Protein AF-A0A1G8GLM1-F1 (afdb_monomer_lite)

Sequence (163 aa):
MITFNSNIKEFLQTIVNKNDDNVIKNKIIDYLLKDNITGWGFYSTLENNGILNIQSLKRVFINLLLEIKNEMINSQLYLTNKHFDDLDILKKIFQINDSELLYYKNDEIKEIINKQMLYCINTKKINQSETTIYLNRLKQVLGLPHTEYFNSISNISLLSTEV

Structure (mmCIF, N/CA/C/O backbone):
data_AF-A0A1G8GLM1-F1
#
_entry.id   AF-A0A1G8GLM1-F1
#
loop_
_atom_site.group_PDB
_atom_site.id
_atom_site.type_symbol
_atom_site.label_atom_id
_atom_site.label_alt_id
_atom_site.label_comp_id
_atom_site.label_asym_id
_atom_site.label_entity_id
_atom_site.label_seq_id
_atom_site.pdbx_PDB_ins_code
_atom_site.Cartn_x
_atom_site.Cartn_y
_atom_site.Cartn_z
_atom_site.occupancy
_atom_site.B_iso_or_equiv
_atom_site.auth_seq_id
_atom_site.auth_comp_id
_atom_site.auth_asym_id
_atom_site.auth_atom_id
_atom_site.pdbx_PDB_model_num
ATOM 1 N N . MET A 1 1 ? 12.455 -14.774 0.739 1.00 82.50 1 MET A N 1
ATOM 2 C CA . MET A 1 1 ? 11.257 -14.702 -0.123 1.00 82.50 1 MET A CA 1
ATOM 3 C C . MET A 1 1 ? 10.265 -13.783 0.560 1.00 82.50 1 MET A C 1
ATOM 5 O O . MET A 1 1 ? 10.229 -13.787 1.785 1.00 82.50 1 MET A O 1
ATOM 9 N N . ILE A 1 2 ? 9.573 -12.937 -0.192 1.00 87.62 2 ILE A N 1
ATOM 10 C CA . ILE A 1 2 ? 8.583 -12.006 0.344 1.00 87.62 2 ILE A CA 1
ATOM 11 C C . ILE A 1 2 ? 7.236 -12.717 0.331 1.00 87.62 2 ILE A C 1
ATOM 13 O O . ILE A 1 2 ? 6.816 -13.206 -0.715 1.00 87.62 2 ILE A O 1
ATOM 17 N N . THR A 1 3 ? 6.579 -12.752 1.485 1.00 86.69 3 THR A N 1
ATOM 18 C CA . THR A 1 3 ? 5.253 -13.344 1.648 1.00 86.69 3 THR A CA 1
ATOM 19 C C . THR A 1 3 ? 4.348 -12.303 2.278 1.00 86.69 3 THR A C 1
ATOM 21 O O . THR A 1 3 ? 4.687 -11.753 3.326 1.00 86.69 3 THR A O 1
ATOM 24 N N . PHE A 1 4 ? 3.216 -12.038 1.631 1.00 90.69 4 PHE A N 1
ATOM 25 C CA . PHE A 1 4 ? 2.155 -11.225 2.208 1.00 90.69 4 PHE A CA 1
ATOM 26 C C . PHE A 1 4 ? 1.300 -12.083 3.138 1.00 90.69 4 PHE A C 1
ATOM 28 O O . PHE A 1 4 ? 0.933 -13.204 2.786 1.00 90.69 4 PHE A O 1
ATOM 35 N N . ASN A 1 5 ? 1.013 -11.570 4.329 1.00 89.75 5 ASN A N 1
ATOM 36 C 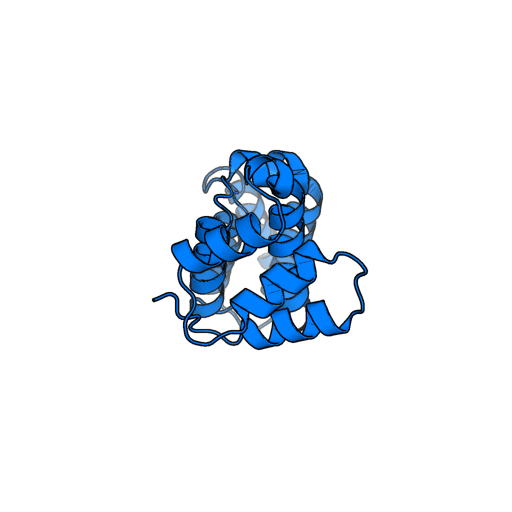CA . ASN A 1 5 ? 0.333 -12.310 5.391 1.00 89.75 5 ASN A CA 1
ATOM 37 C C . ASN A 1 5 ? -1.155 -11.956 5.515 1.00 89.75 5 ASN A C 1
ATOM 39 O O . ASN A 1 5 ? -1.878 -12.589 6.288 1.00 89.75 5 ASN A O 1
ATOM 43 N N . SER A 1 6 ? -1.612 -10.938 4.792 1.00 91.38 6 SER A N 1
ATOM 44 C CA . SER A 1 6 ? -3.008 -10.520 4.699 1.00 91.38 6 SER A CA 1
ATOM 45 C C . SER A 1 6 ? -3.614 -10.861 3.335 1.00 91.38 6 SER A C 1
ATOM 47 O O . SER A 1 6 ? -2.977 -11.496 2.495 1.00 91.38 6 SER A O 1
ATOM 49 N N . ASN A 1 7 ? -4.842 -10.408 3.083 1.00 91.75 7 ASN A N 1
ATOM 50 C CA . ASN A 1 7 ? -5.475 -10.518 1.774 1.00 91.75 7 ASN A CA 1
ATOM 51 C C . ASN A 1 7 ? -5.063 -9.385 0.812 1.00 91.75 7 ASN A C 1
ATOM 53 O O . ASN A 1 7 ? -5.806 -9.044 -0.103 1.00 91.75 7 ASN A O 1
ATOM 57 N N . ILE A 1 8 ? -3.859 -8.812 0.964 1.00 92.38 8 ILE A N 1
ATOM 58 C CA . ILE A 1 8 ? -3.396 -7.695 0.124 1.00 92.38 8 ILE A CA 1
ATOM 59 C C . ILE A 1 8 ? -3.402 -8.008 -1.379 1.00 92.38 8 ILE A C 1
ATOM 61 O O . ILE A 1 8 ? -3.643 -7.121 -2.198 1.00 92.38 8 ILE A O 1
ATOM 65 N N . LYS A 1 9 ? -3.196 -9.283 -1.738 1.00 92.75 9 LYS A N 1
ATOM 66 C CA . LYS A 1 9 ? -3.287 -9.767 -3.120 1.00 92.75 9 LYS A CA 1
ATOM 67 C C . LYS A 1 9 ? -4.686 -9.572 -3.720 1.00 92.75 9 LYS A C 1
ATOM 69 O O . LYS A 1 9 ? -4.786 -9.293 -4.908 1.00 92.75 9 LYS A O 1
ATOM 74 N N . GLU A 1 10 ? -5.751 -9.651 -2.921 1.00 93.75 10 GLU A N 1
ATOM 75 C CA . GLU A 1 10 ? -7.121 -9.406 -3.393 1.00 93.75 10 GLU A CA 1
ATOM 76 C C . GLU A 1 10 ? -7.303 -7.938 -3.802 1.00 93.75 10 GLU A C 1
ATOM 78 O O . GLU A 1 10 ? -7.824 -7.662 -4.879 1.00 93.75 10 GLU A O 1
ATOM 83 N N . PHE A 1 11 ? -6.795 -6.984 -3.013 1.00 92.88 11 PHE A N 1
ATOM 84 C CA . PHE A 1 11 ? -6.883 -5.558 -3.362 1.00 92.88 11 PHE A CA 1
ATOM 85 C C . PHE A 1 11 ? -6.028 -5.206 -4.579 1.00 92.88 11 PHE A C 1
ATOM 87 O O . PHE A 1 11 ? -6.452 -4.425 -5.427 1.00 92.88 11 PHE A O 1
ATOM 94 N N . LEU A 1 12 ? -4.844 -5.813 -4.697 1.00 92.62 12 LEU A N 1
ATOM 95 C CA . LEU A 1 12 ? -4.000 -5.695 -5.886 1.00 92.62 12 LEU A CA 1
ATOM 96 C C . LEU A 1 12 ? -4.736 -6.175 -7.146 1.00 92.62 12 LEU A C 1
ATOM 98 O O . LEU A 1 12 ? -4.719 -5.484 -8.166 1.00 92.62 12 LEU A O 1
ATOM 102 N N . GLN A 1 13 ? -5.436 -7.309 -7.061 1.00 92.19 13 GLN A N 1
ATOM 103 C CA . GLN A 1 13 ? -6.245 -7.825 -8.163 1.00 92.19 13 GLN A CA 1
ATOM 104 C C . GLN A 1 13 ? -7.385 -6.864 -8.525 1.00 92.19 13 GLN A C 1
ATOM 106 O O . GLN A 1 13 ? -7.607 -6.588 -9.704 1.00 92.19 13 GLN A O 1
ATOM 111 N N . THR A 1 14 ? -8.078 -6.308 -7.527 1.00 91.81 14 THR A N 1
ATOM 112 C CA . THR A 1 14 ? -9.132 -5.310 -7.754 1.00 91.81 14 THR A CA 1
ATOM 113 C C . THR A 1 14 ? -8.596 -4.065 -8.458 1.00 91.81 14 THR A C 1
ATOM 115 O O . THR A 1 14 ? -9.253 -3.550 -9.358 1.00 91.81 14 THR A O 1
ATOM 118 N N . ILE A 1 15 ? -7.396 -3.597 -8.101 1.00 90.75 15 ILE A N 1
ATOM 119 C CA . ILE A 1 15 ? -6.765 -2.429 -8.731 1.00 90.75 15 ILE A CA 1
ATOM 120 C C . ILE A 1 15 ? -6.461 -2.676 -10.210 1.00 90.75 15 ILE A C 1
ATOM 122 O O . ILE A 1 15 ? -6.776 -1.824 -11.037 1.00 90.75 15 ILE A O 1
ATOM 126 N N . VAL A 1 16 ? -5.901 -3.836 -10.565 1.00 88.81 16 VAL A N 1
ATOM 127 C CA . VAL A 1 16 ? -5.644 -4.188 -11.976 1.00 88.81 16 VAL A CA 1
ATOM 128 C C . VAL A 1 16 ? -6.949 -4.258 -12.770 1.00 88.81 16 VAL A C 1
ATOM 130 O O . VAL A 1 16 ? -7.031 -3.742 -13.882 1.00 88.81 16 VAL A O 1
ATOM 133 N N . ASN A 1 17 ? -8.001 -4.822 -12.173 1.00 85.75 17 ASN A N 1
ATOM 134 C CA . ASN A 1 17 ? -9.301 -4.989 -12.825 1.00 85.75 17 ASN A CA 1
ATOM 135 C C . ASN A 1 17 ? -10.045 -3.665 -13.084 1.00 85.75 17 ASN A C 1
ATOM 137 O O . ASN A 1 17 ? -11.023 -3.657 -13.830 1.00 85.75 17 ASN A O 1
ATOM 141 N N . LYS A 1 18 ? -9.604 -2.541 -12.502 1.00 86.06 18 LYS A N 1
ATOM 142 C CA . LYS A 1 18 ? -10.175 -1.210 -12.774 1.00 86.06 18 LYS A CA 1
ATOM 143 C C . LYS A 1 18 ? -9.750 -0.616 -14.127 1.00 86.06 18 LYS A C 1
ATOM 145 O O . LYS A 1 18 ? -10.154 0.505 -14.417 1.00 86.06 18 LYS A O 1
ATOM 150 N N . ASN A 1 19 ? -9.008 -1.362 -14.959 1.00 64.25 19 ASN A N 1
ATOM 151 C CA . ASN A 1 19 ? -8.543 -0.962 -16.296 1.00 64.25 19 ASN A CA 1
ATOM 152 C C . ASN A 1 19 ? -7.769 0.369 -16.291 1.00 64.25 19 ASN A C 1
ATOM 154 O O . ASN A 1 19 ? -8.171 1.340 -16.927 1.00 64.25 19 ASN A O 1
ATOM 158 N N . ASP A 1 20 ? -6.644 0.412 -15.573 1.00 72.25 20 ASP A N 1
ATOM 159 C CA . ASP A 1 20 ? -5.677 1.508 -15.711 1.00 72.25 20 ASP A CA 1
ATOM 160 C C . ASP A 1 20 ? -4.742 1.239 -16.905 1.00 72.25 20 ASP A C 1
ATOM 162 O O . ASP A 1 20 ? -4.156 0.156 -17.013 1.00 72.25 20 ASP A O 1
ATOM 166 N N . ASP A 1 21 ? -4.567 2.237 -17.774 1.00 76.31 21 ASP A N 1
ATOM 167 C CA . ASP A 1 21 ? -3.681 2.198 -18.944 1.00 76.31 21 ASP A CA 1
ATOM 168 C C . ASP A 1 21 ? -2.180 2.212 -18.578 1.00 76.31 21 ASP A C 1
ATOM 170 O O . ASP A 1 21 ? -1.306 2.078 -19.443 1.00 76.31 21 ASP A O 1
ATOM 174 N N . ASN A 1 22 ? -1.826 2.366 -17.297 1.00 85.31 22 ASN A N 1
ATOM 175 C CA . ASN A 1 22 ? -0.437 2.388 -16.856 1.00 85.31 22 ASN A CA 1
ATOM 176 C C . ASN A 1 22 ? 0.215 0.993 -16.892 1.00 85.31 22 ASN A C 1
ATOM 178 O O . ASN A 1 22 ? 0.230 0.238 -15.917 1.00 85.31 22 ASN A O 1
ATOM 182 N N . VAL A 1 23 ? 0.857 0.695 -18.023 1.00 84.75 23 VAL A N 1
ATOM 183 C CA . VAL A 1 23 ? 1.577 -0.562 -18.289 1.00 84.75 23 VAL A CA 1
ATOM 184 C C . VAL A 1 23 ? 2.596 -0.913 -17.199 1.00 84.75 23 VAL A C 1
ATOM 186 O O . VAL A 1 23 ? 2.722 -2.079 -16.827 1.00 84.75 23 VAL A O 1
ATOM 189 N N . ILE A 1 24 ? 3.335 0.071 -16.677 1.00 83.88 24 ILE A N 1
ATOM 190 C CA . ILE A 1 24 ? 4.358 -0.172 -15.648 1.00 83.88 24 ILE A CA 1
ATOM 191 C C . ILE A 1 24 ? 3.688 -0.564 -14.331 1.00 83.88 24 ILE A C 1
ATOM 193 O O . ILE A 1 24 ? 4.106 -1.541 -13.708 1.00 83.88 24 ILE A O 1
ATOM 197 N N . LYS A 1 25 ? 2.625 0.153 -13.940 1.00 87.75 25 LYS A N 1
ATOM 198 C CA . LYS A 1 25 ? 1.819 -0.165 -12.754 1.00 87.75 25 LYS A CA 1
ATOM 199 C C . LYS A 1 25 ? 1.299 -1.601 -12.818 1.00 87.75 25 LYS A C 1
ATOM 201 O O . LYS A 1 25 ? 1.512 -2.358 -11.876 1.00 87.75 25 LYS A O 1
ATOM 206 N N . ASN A 1 26 ? 0.703 -1.995 -13.941 1.00 88.06 26 ASN A N 1
ATOM 207 C CA . ASN A 1 26 ? 0.126 -3.331 -14.098 1.00 88.06 26 ASN A CA 1
ATOM 208 C C . ASN A 1 26 ? 1.201 -4.422 -14.023 1.00 88.06 26 ASN A C 1
ATOM 210 O O . ASN A 1 26 ? 1.047 -5.370 -13.264 1.00 88.06 26 ASN A O 1
ATOM 214 N N . LYS A 1 27 ? 2.358 -4.236 -14.675 1.00 87.88 27 LYS A N 1
ATOM 215 C CA . LYS A 1 27 ? 3.482 -5.188 -14.583 1.00 87.88 27 LYS A CA 1
ATOM 216 C C . LYS A 1 27 ? 4.030 -5.343 -13.164 1.00 87.88 27 LYS A C 1
ATOM 218 O O . LYS A 1 27 ? 4.417 -6.443 -12.767 1.00 87.88 27 LYS A O 1
ATOM 223 N N . ILE A 1 28 ? 4.083 -4.250 -12.402 1.00 90.06 28 ILE A N 1
ATOM 224 C CA . ILE A 1 28 ? 4.458 -4.286 -10.985 1.00 90.06 28 ILE A CA 1
ATOM 225 C C . ILE A 1 28 ? 3.446 -5.116 -10.200 1.00 90.06 28 ILE A C 1
ATOM 227 O O . ILE A 1 28 ? 3.850 -5.999 -9.444 1.00 90.06 28 ILE A O 1
ATOM 231 N N . ILE A 1 29 ? 2.151 -4.852 -10.379 1.00 91.69 29 ILE A N 1
ATOM 232 C CA . ILE A 1 29 ? 1.109 -5.578 -9.656 1.00 91.69 29 ILE A CA 1
ATOM 233 C C . ILE A 1 29 ? 1.129 -7.065 -10.030 1.00 91.69 29 ILE A C 1
ATOM 235 O O . ILE A 1 29 ? 1.164 -7.903 -9.133 1.00 91.69 29 ILE A O 1
ATOM 239 N N . ASP A 1 30 ? 1.234 -7.401 -11.316 1.00 90.81 30 ASP A N 1
ATOM 240 C CA . ASP A 1 30 ? 1.343 -8.784 -11.796 1.00 90.81 30 ASP A CA 1
ATOM 241 C C . ASP A 1 30 ? 2.514 -9.527 -11.147 1.00 90.81 30 ASP A C 1
ATOM 243 O O . ASP A 1 30 ? 2.412 -10.709 -10.818 1.00 90.81 30 ASP A O 1
ATOM 247 N N . TYR A 1 31 ? 3.645 -8.847 -10.934 1.00 91.06 31 TYR A N 1
ATOM 248 C CA . TYR A 1 31 ? 4.770 -9.427 -10.209 1.00 91.06 31 TYR A CA 1
ATOM 249 C C . TYR A 1 31 ? 4.457 -9.628 -8.720 1.00 91.06 31 TYR A C 1
ATOM 251 O O . TYR A 1 31 ? 4.764 -10.688 -8.175 1.00 91.06 31 TYR A O 1
ATOM 259 N N . LEU A 1 32 ? 3.824 -8.649 -8.067 1.00 91.94 32 LEU A N 1
ATOM 260 C CA . LEU A 1 32 ? 3.426 -8.724 -6.656 1.00 91.94 32 LEU A CA 1
ATOM 261 C C . LEU A 1 32 ? 2.322 -9.760 -6.380 1.00 91.94 32 LEU A C 1
ATOM 263 O O . LEU A 1 32 ? 2.118 -10.147 -5.231 1.00 91.94 32 LEU A O 1
ATOM 267 N N . LEU A 1 33 ? 1.613 -10.229 -7.406 1.00 91.94 33 LEU A N 1
ATOM 268 C CA . LEU A 1 33 ? 0.614 -11.290 -7.279 1.00 91.94 33 LEU A CA 1
ATOM 269 C C . LEU A 1 33 ? 1.228 -12.700 -7.285 1.00 91.94 33 LEU A C 1
ATOM 271 O O . LEU A 1 33 ? 0.595 -13.639 -6.797 1.00 91.94 33 LEU A O 1
ATOM 275 N N . LYS A 1 34 ? 2.474 -12.861 -7.750 1.00 90.25 34 LYS A N 1
ATOM 276 C CA . LYS A 1 34 ? 3.179 -14.157 -7.786 1.00 90.25 34 LYS A CA 1
ATOM 277 C C . LYS A 1 34 ? 3.454 -14.702 -6.380 1.00 90.25 34 LYS A C 1
ATOM 279 O O . LYS A 1 34 ? 3.424 -13.978 -5.388 1.00 90.25 34 LYS A O 1
ATOM 284 N N . ASP A 1 35 ? 3.738 -15.996 -6.271 1.00 81.31 35 ASP A N 1
ATOM 285 C CA . ASP A 1 35 ? 3.992 -16.649 -4.973 1.00 81.31 35 ASP A CA 1
ATOM 286 C C . ASP A 1 35 ? 5.467 -16.629 -4.547 1.00 81.31 35 ASP A C 1
ATOM 288 O O . ASP A 1 35 ? 5.787 -16.811 -3.376 1.00 81.31 35 ASP A O 1
ATOM 292 N N . ASN A 1 36 ? 6.381 -16.352 -5.476 1.00 82.19 36 ASN A N 1
ATOM 293 C CA . ASN A 1 36 ? 7.830 -16.388 -5.275 1.00 82.19 36 ASN A CA 1
ATOM 294 C C . ASN A 1 36 ? 8.480 -14.998 -5.383 1.00 82.19 36 ASN A C 1
ATOM 296 O O . ASN A 1 36 ? 9.516 -14.814 -6.024 1.00 82.19 36 ASN A O 1
ATOM 300 N N . ILE A 1 37 ? 7.868 -14.003 -4.744 1.00 89.50 37 ILE A N 1
ATOM 301 C CA . ILE A 1 37 ? 8.310 -12.608 -4.814 1.00 89.50 37 ILE A CA 1
ATOM 302 C C . ILE A 1 37 ? 9.653 -12.450 -4.097 1.00 89.50 37 ILE A C 1
ATOM 304 O O . ILE A 1 37 ? 9.867 -12.902 -2.968 1.00 89.50 37 ILE A O 1
ATOM 308 N N . THR A 1 38 ? 10.575 -11.743 -4.736 1.00 89.75 38 THR A N 1
ATOM 309 C CA . THR A 1 38 ? 11.817 -11.264 -4.121 1.00 89.75 38 THR A CA 1
ATOM 310 C C . THR A 1 38 ? 12.067 -9.809 -4.498 1.00 89.75 38 THR A C 1
ATOM 312 O O . THR A 1 38 ? 11.616 -9.359 -5.553 1.00 89.75 38 THR A O 1
ATOM 315 N N . GLY A 1 39 ? 12.808 -9.077 -3.658 1.00 84.88 39 GLY A N 1
ATOM 316 C CA . GLY A 1 39 ? 13.247 -7.718 -3.990 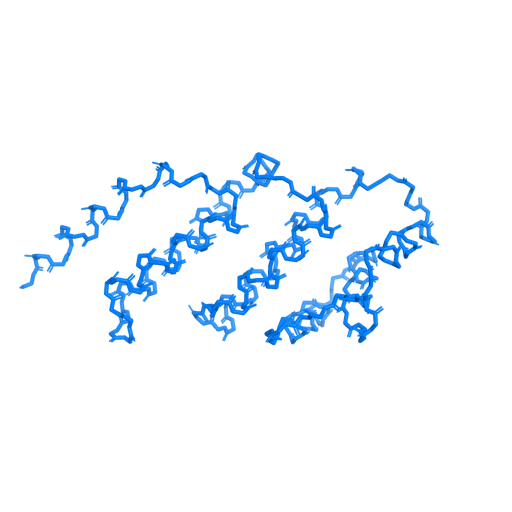1.00 84.88 39 GLY A CA 1
ATOM 317 C C . GLY A 1 39 ? 14.098 -7.699 -5.262 1.00 84.88 39 GLY A C 1
ATOM 318 O O . GLY A 1 39 ? 13.839 -6.908 -6.155 1.00 84.88 39 GLY A O 1
ATOM 319 N N . TRP A 1 40 ? 15.035 -8.642 -5.403 1.00 84.62 40 TRP A N 1
ATOM 320 C CA . TRP A 1 40 ? 15.835 -8.795 -6.625 1.00 84.62 40 TRP A CA 1
ATOM 321 C C . TRP A 1 40 ? 14.974 -9.003 -7.873 1.00 84.62 40 TRP A C 1
ATOM 323 O O . TRP A 1 40 ? 15.099 -8.241 -8.823 1.00 84.62 40 TRP A O 1
ATOM 333 N N . GLY A 1 41 ? 14.042 -9.959 -7.855 1.00 85.38 41 GLY A N 1
ATOM 334 C CA . GLY A 1 41 ? 13.165 -10.191 -9.005 1.00 85.38 41 GLY A CA 1
ATOM 335 C C . GLY A 1 41 ? 12.226 -9.014 -9.308 1.00 85.38 41 GLY A C 1
ATOM 336 O O . GLY A 1 41 ? 11.849 -8.824 -10.463 1.00 85.38 41 GLY A O 1
ATOM 337 N N . PHE A 1 42 ? 11.892 -8.188 -8.307 1.00 88.12 42 PHE A N 1
ATOM 338 C CA . PHE A 1 42 ? 11.148 -6.946 -8.521 1.00 88.12 42 PHE A CA 1
ATOM 339 C C . PHE A 1 42 ? 11.981 -5.967 -9.353 1.00 88.12 42 PHE A C 1
ATOM 341 O O . PHE A 1 42 ? 11.517 -5.504 -10.392 1.00 88.12 42 PHE A O 1
ATOM 348 N N . TYR A 1 43 ? 13.233 -5.716 -8.959 1.00 86.31 43 TYR A N 1
ATOM 349 C CA . TYR A 1 43 ? 14.123 -4.823 -9.706 1.00 86.31 43 TYR A CA 1
ATOM 350 C C . TYR A 1 43 ? 14.463 -5.374 -11.093 1.00 86.31 43 TYR A C 1
ATOM 352 O O . TYR A 1 43 ? 14.373 -4.631 -12.064 1.00 86.31 43 TYR A O 1
ATOM 360 N N . SER A 1 44 ? 14.713 -6.681 -11.229 1.00 85.62 44 SER A N 1
ATOM 361 C CA . SER A 1 44 ? 14.908 -7.306 -12.544 1.00 85.62 44 SER A CA 1
ATOM 362 C C . SER A 1 44 ? 13.675 -7.166 -13.444 1.00 85.62 44 SER A C 1
ATOM 364 O O . SER A 1 44 ? 13.805 -6.995 -14.653 1.00 85.62 44 SER A O 1
ATOM 366 N N . THR A 1 45 ? 12.462 -7.196 -12.876 1.00 86.12 45 THR A N 1
ATOM 367 C CA . THR A 1 45 ? 11.233 -6.926 -13.639 1.00 86.12 45 THR A CA 1
ATOM 368 C C . THR A 1 45 ? 11.228 -5.494 -14.172 1.00 86.12 45 THR A C 1
ATOM 370 O O . THR A 1 45 ? 10.866 -5.288 -15.325 1.00 86.12 45 THR A O 1
ATOM 373 N N . LEU A 1 46 ? 11.659 -4.507 -13.385 1.00 86.50 46 LEU A N 1
ATOM 374 C CA . LEU A 1 46 ? 11.755 -3.115 -13.839 1.00 86.50 46 LEU A CA 1
ATOM 375 C C . LEU A 1 46 ? 12.833 -2.937 -14.921 1.00 86.50 46 LEU A C 1
ATOM 377 O O . LEU A 1 46 ? 12.557 -2.348 -15.967 1.00 86.50 46 LEU A O 1
ATOM 381 N N . GLU A 1 47 ? 14.020 -3.507 -14.715 1.00 85.25 47 GLU A N 1
ATOM 382 C CA . GLU A 1 47 ? 15.143 -3.434 -15.660 1.00 85.25 47 GLU A CA 1
ATOM 383 C C . GLU A 1 47 ? 14.788 -4.042 -17.021 1.00 85.25 47 GLU A C 1
ATOM 385 O O . GLU A 1 47 ? 15.013 -3.414 -18.055 1.00 85.25 47 GLU A O 1
ATOM 390 N N . ASN A 1 48 ? 14.126 -5.204 -17.032 1.00 84.62 48 ASN A N 1
ATOM 391 C CA . ASN A 1 48 ? 13.644 -5.854 -18.257 1.00 84.62 48 ASN A CA 1
ATOM 392 C C . ASN A 1 48 ? 12.611 -5.013 -19.028 1.00 84.62 48 ASN A C 1
ATOM 394 O O . ASN A 1 48 ? 12.324 -5.293 -20.190 1.00 84.62 48 ASN A O 1
ATOM 398 N N . ASN A 1 49 ? 12.044 -3.985 -18.394 1.00 81.12 49 ASN A N 1
ATOM 399 C CA . ASN A 1 49 ? 11.135 -3.024 -19.011 1.00 81.12 49 ASN A CA 1
ATOM 400 C C . ASN A 1 49 ? 11.813 -1.684 -19.342 1.00 81.12 49 ASN A C 1
ATOM 402 O O . ASN A 1 49 ? 11.128 -0.692 -19.581 1.00 81.12 49 ASN A O 1
ATOM 406 N N . GLY A 1 50 ? 13.149 -1.647 -19.367 1.00 81.00 50 GLY A N 1
ATOM 407 C CA . GLY A 1 50 ? 13.935 -0.460 -19.710 1.00 81.00 50 GLY A CA 1
ATOM 408 C C . GLY A 1 50 ? 14.077 0.546 -18.567 1.00 81.00 50 GLY A C 1
ATOM 409 O O . GLY A 1 50 ? 14.524 1.670 -18.790 1.00 81.00 50 GLY A O 1
ATOM 410 N N . ILE A 1 51 ? 13.703 0.170 -17.342 1.00 83.44 51 ILE A N 1
ATOM 411 C CA . ILE A 1 51 ? 13.718 1.063 -16.184 1.00 83.44 51 ILE A CA 1
ATOM 412 C C . ILE A 1 51 ? 14.943 0.739 -15.342 1.00 83.44 51 ILE A C 1
ATOM 414 O O . ILE A 1 51 ? 14.914 -0.115 -14.462 1.00 83.44 51 ILE A O 1
ATOM 418 N N . LEU A 1 52 ? 16.027 1.454 -15.625 1.00 75.69 52 LEU A N 1
ATOM 419 C CA . LEU A 1 52 ? 17.312 1.282 -14.942 1.00 75.69 52 LEU A CA 1
ATOM 420 C C . LEU A 1 52 ? 17.430 2.144 -13.677 1.00 75.69 52 LEU A C 1
ATOM 422 O O . LEU A 1 52 ? 18.336 1.953 -12.871 1.00 75.69 52 LEU A O 1
ATOM 426 N N . ASN A 1 53 ? 16.522 3.111 -13.498 1.00 75.75 53 ASN A N 1
ATOM 427 C CA . ASN A 1 53 ? 16.512 4.007 -12.349 1.00 75.75 53 ASN A CA 1
ATOM 428 C C . ASN A 1 53 ? 15.143 4.013 -11.667 1.00 75.75 53 ASN A C 1
ATOM 430 O O . ASN A 1 53 ? 14.167 4.564 -12.177 1.00 75.75 53 ASN A O 1
ATOM 434 N N . ILE A 1 54 ? 15.095 3.451 -10.461 1.00 75.88 54 ILE A N 1
ATOM 435 C CA . ILE A 1 54 ? 13.881 3.412 -9.649 1.00 75.88 54 ILE A CA 1
ATOM 436 C C . ILE A 1 54 ? 13.393 4.806 -9.227 1.00 75.88 54 ILE A C 1
ATOM 438 O O . ILE A 1 54 ? 12.193 5.006 -9.034 1.00 75.88 54 ILE A O 1
ATOM 442 N N . GLN A 1 55 ? 14.292 5.792 -9.132 1.00 78.12 55 GLN A N 1
ATOM 443 C CA . GLN A 1 55 ? 13.927 7.162 -8.766 1.00 78.12 55 GLN A CA 1
ATOM 444 C C . GLN A 1 55 ? 12.952 7.776 -9.774 1.00 78.12 55 GLN A C 1
ATOM 446 O O . GLN A 1 55 ? 12.026 8.490 -9.392 1.00 78.12 55 GLN A O 1
ATOM 451 N N . SER A 1 56 ? 13.078 7.405 -11.051 1.00 77.25 56 SER A N 1
ATOM 452 C CA . SER A 1 56 ? 12.170 7.832 -12.118 1.00 77.25 56 SER A CA 1
ATOM 453 C C . SER A 1 56 ? 10.737 7.312 -11.940 1.00 77.25 56 SER A C 1
ATOM 455 O O . SER A 1 56 ? 9.809 7.879 -12.509 1.00 77.25 56 SER A O 1
ATOM 457 N N . LEU A 1 57 ? 10.533 6.273 -11.122 1.00 85.06 57 LEU A N 1
ATOM 458 C CA . LEU A 1 57 ? 9.225 5.683 -10.830 1.00 85.06 57 LEU A CA 1
ATOM 459 C C . LEU A 1 57 ? 8.675 6.030 -9.445 1.00 85.06 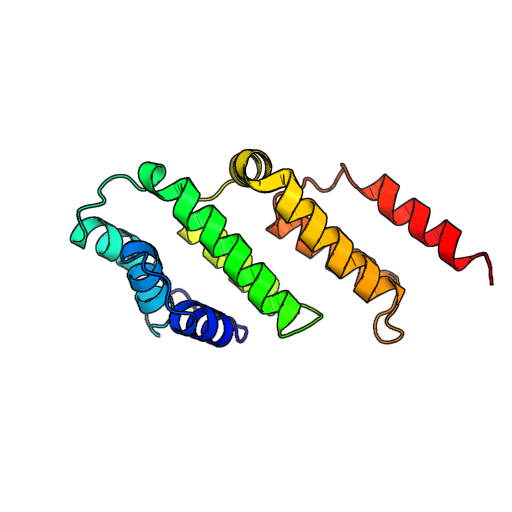57 LEU A C 1
ATOM 461 O O . LEU A 1 57 ? 7.599 5.552 -9.084 1.00 85.06 57 LEU A O 1
ATOM 465 N N . LYS A 1 58 ? 9.352 6.878 -8.663 1.00 87.19 58 LYS A N 1
ATOM 466 C CA . LYS A 1 58 ? 8.933 7.192 -7.286 1.00 87.19 58 LYS A CA 1
ATOM 467 C C . LYS A 1 58 ? 7.477 7.601 -7.171 1.00 87.19 58 LYS A C 1
ATOM 469 O O . LYS A 1 58 ? 6.756 7.085 -6.322 1.00 87.19 58 LYS A O 1
ATOM 474 N N . ARG A 1 59 ? 7.027 8.477 -8.069 1.00 85.00 59 ARG A N 1
ATOM 475 C CA . ARG A 1 59 ? 5.631 8.927 -8.106 1.00 85.00 59 ARG A CA 1
ATOM 476 C C . ARG A 1 59 ? 4.663 7.786 -8.413 1.00 85.00 59 ARG A C 1
ATOM 478 O O . ARG A 1 59 ? 3.614 7.718 -7.785 1.00 85.00 59 ARG A O 1
ATOM 485 N N . VAL A 1 60 ? 5.024 6.873 -9.319 1.00 87.75 60 VAL A N 1
ATOM 486 C CA . VAL A 1 60 ? 4.204 5.694 -9.646 1.00 87.75 60 VAL A CA 1
ATOM 487 C C . VAL A 1 60 ? 4.053 4.798 -8.420 1.00 87.75 60 VAL A C 1
ATOM 489 O O . VAL A 1 60 ? 2.936 4.415 -8.089 1.00 87.75 60 VAL A O 1
ATOM 492 N N . PHE A 1 61 ? 5.139 4.520 -7.697 1.00 91.06 61 PHE A N 1
ATOM 493 C CA . PHE A 1 61 ? 5.053 3.683 -6.500 1.00 91.06 61 PHE A CA 1
ATOM 494 C C . PHE A 1 61 ? 4.306 4.344 -5.348 1.00 91.06 61 PHE A C 1
ATOM 496 O O . PHE A 1 61 ? 3.561 3.668 -4.645 1.00 91.06 61 PHE A O 1
ATOM 503 N N . ILE A 1 62 ? 4.496 5.649 -5.142 1.00 90.19 62 ILE A N 1
ATOM 504 C CA . ILE A 1 62 ? 3.765 6.401 -4.118 1.00 90.19 62 ILE A CA 1
ATOM 505 C C . ILE A 1 62 ? 2.266 6.376 -4.423 1.00 90.19 62 ILE A C 1
ATOM 507 O O . ILE A 1 62 ? 1.471 6.072 -3.535 1.00 90.19 62 ILE A O 1
ATOM 511 N N . ASN A 1 63 ? 1.886 6.620 -5.681 1.00 90.94 63 ASN A N 1
ATOM 512 C CA . ASN A 1 63 ? 0.495 6.531 -6.118 1.00 90.94 63 ASN A CA 1
ATOM 513 C C . ASN A 1 63 ? -0.066 5.124 -5.895 1.00 90.94 63 ASN A C 1
ATOM 515 O O . ASN A 1 63 ? -1.125 4.990 -5.292 1.00 90.94 63 ASN A O 1
ATOM 519 N N . LEU A 1 64 ? 0.667 4.086 -6.305 1.00 92.06 64 LEU A N 1
ATOM 520 C CA . LEU A 1 64 ? 0.240 2.699 -6.133 1.00 92.06 64 LEU A CA 1
ATOM 521 C C . LEU A 1 64 ? 0.085 2.325 -4.651 1.00 92.06 64 LEU A C 1
ATOM 523 O O . LEU A 1 64 ? -0.900 1.697 -4.276 1.00 92.06 64 LEU A O 1
ATOM 527 N N . LEU A 1 65 ? 1.012 2.743 -3.783 1.00 92.62 65 LEU A N 1
ATOM 528 C CA . LEU A 1 65 ? 0.917 2.498 -2.343 1.00 92.62 65 LEU A CA 1
ATOM 529 C C . LEU A 1 65 ? -0.358 3.115 -1.747 1.00 92.62 65 LEU A C 1
ATOM 531 O O . LEU A 1 65 ? -0.995 2.499 -0.894 1.00 92.62 65 LEU A O 1
ATOM 535 N N . LEU A 1 66 ? -0.732 4.323 -2.172 1.00 91.88 66 LEU A N 1
ATOM 536 C CA . LEU A 1 66 ? -1.958 4.975 -1.706 1.00 91.88 66 LEU A CA 1
ATOM 537 C C . LEU A 1 66 ? -3.218 4.377 -2.324 1.00 91.88 66 LEU A C 1
ATOM 539 O O . LEU A 1 66 ? -4.221 4.252 -1.628 1.00 91.88 66 LEU A O 1
ATOM 543 N N . GLU A 1 67 ? -3.166 3.967 -3.588 1.00 92.12 67 GLU A N 1
ATOM 544 C CA . GLU A 1 67 ? -4.263 3.272 -4.261 1.00 92.12 67 GLU A CA 1
ATOM 545 C C . GLU A 1 67 ? -4.593 1.957 -3.544 1.00 92.12 67 GLU A C 1
ATOM 547 O O . GLU A 1 67 ? -5.752 1.721 -3.213 1.00 92.12 67 GLU A O 1
ATOM 552 N N . ILE A 1 68 ? -3.572 1.169 -3.183 1.00 91.44 68 ILE A N 1
ATOM 553 C CA . ILE A 1 68 ? -3.718 -0.052 -2.372 1.00 91.44 68 ILE A CA 1
ATOM 554 C C . ILE A 1 68 ? -4.375 0.264 -1.031 1.00 91.44 68 ILE A C 1
ATOM 556 O O . ILE A 1 68 ? -5.357 -0.373 -0.664 1.00 91.44 68 ILE A O 1
ATOM 560 N N . LYS A 1 69 ? -3.887 1.277 -0.308 1.00 90.06 69 LYS A N 1
ATOM 561 C CA . LYS A 1 69 ? -4.461 1.658 0.993 1.00 90.06 69 LYS A CA 1
ATOM 562 C C . LYS A 1 69 ? -5.914 2.106 0.886 1.00 90.06 69 LYS A C 1
ATOM 564 O O . LYS A 1 69 ? -6.728 1.711 1.715 1.00 90.06 69 LYS A O 1
ATOM 569 N N . ASN A 1 70 ? -6.238 2.925 -0.110 1.00 90.31 70 ASN A N 1
ATOM 570 C CA . ASN A 1 70 ? -7.605 3.375 -0.351 1.00 90.31 70 ASN A CA 1
ATOM 571 C C . ASN A 1 70 ? -8.514 2.198 -0.700 1.00 90.31 70 ASN A C 1
ATOM 573 O O . ASN A 1 70 ? -9.613 2.109 -0.163 1.00 90.31 70 ASN A O 1
ATOM 577 N N . GLU A 1 71 ? -8.050 1.276 -1.543 1.00 91.38 71 GLU A N 1
ATOM 578 C CA . GLU A 1 71 ? -8.816 0.083 -1.893 1.00 91.38 71 GLU A CA 1
ATOM 579 C C . GLU A 1 71 ? -9.081 -0.799 -0.676 1.00 91.38 71 GLU A C 1
ATOM 581 O O . GLU A 1 71 ? -10.213 -1.232 -0.458 1.00 91.38 71 GLU A O 1
ATOM 586 N N . MET A 1 72 ? -8.059 -0.989 0.162 1.00 90.25 72 MET A N 1
ATOM 587 C CA . MET A 1 72 ? -8.192 -1.682 1.436 1.00 90.25 72 MET A CA 1
ATOM 588 C C . MET A 1 72 ? -9.239 -0.994 2.303 1.00 90.25 72 MET A C 1
ATOM 590 O O . MET A 1 72 ? -10.186 -1.642 2.703 1.00 90.25 72 MET A O 1
ATOM 594 N N . ILE A 1 73 ? -9.135 0.312 2.539 1.00 87.56 73 ILE A N 1
ATOM 595 C CA . IL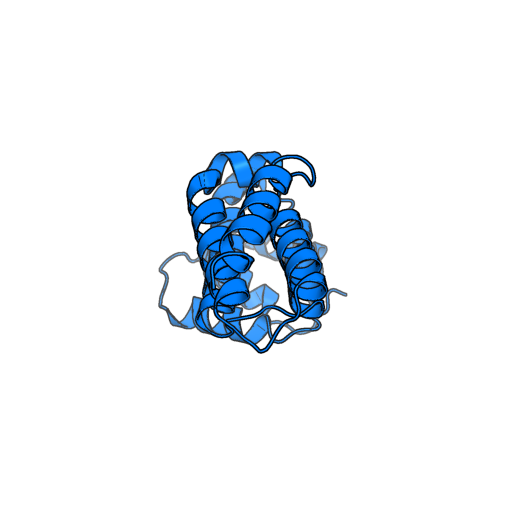E A 1 73 ? -10.065 1.055 3.403 1.00 87.56 73 ILE A CA 1
ATOM 596 C C . ILE A 1 73 ? -11.507 1.036 2.882 1.00 87.56 73 ILE A C 1
ATOM 598 O O . ILE A 1 73 ? -12.446 0.932 3.671 1.00 87.56 73 ILE A O 1
ATOM 602 N N . ASN A 1 74 ? -11.691 1.139 1.566 1.00 87.25 74 ASN A N 1
ATOM 603 C CA . ASN A 1 74 ? -13.014 1.127 0.949 1.00 87.25 74 ASN A CA 1
ATOM 604 C C . ASN A 1 74 ? -13.658 -0.267 1.007 1.00 87.25 74 ASN A C 1
ATOM 606 O O . ASN A 1 74 ? -14.866 -0.369 1.204 1.00 87.25 74 ASN A O 1
ATOM 610 N N . SER A 1 75 ? -12.860 -1.328 0.853 1.00 84.69 75 SER A N 1
ATOM 611 C CA . SER A 1 75 ? -13.334 -2.719 0.879 1.00 84.69 75 SER A CA 1
ATOM 612 C C . SER A 1 75 ? -13.489 -3.268 2.299 1.00 84.69 75 SER A C 1
ATOM 614 O O . SER A 1 75 ? -14.459 -3.949 2.624 1.00 84.69 75 SER A O 1
ATOM 616 N N . GLN A 1 76 ? -12.522 -2.965 3.159 1.00 78.06 76 GLN A N 1
ATOM 617 C CA . GLN A 1 76 ? -12.478 -3.313 4.570 1.00 78.06 76 GLN A CA 1
ATOM 618 C C . GLN A 1 76 ? -12.290 -2.035 5.387 1.00 78.06 76 GLN A C 1
ATOM 620 O O . GLN A 1 76 ? -11.218 -1.441 5.454 1.00 78.06 76 GLN A O 1
ATOM 625 N N . LEU A 1 77 ? -13.356 -1.627 6.071 1.00 75.38 77 LEU A N 1
ATOM 626 C CA . LEU A 1 77 ? -13.382 -0.379 6.837 1.00 75.38 77 LEU A CA 1
ATOM 627 C C . LEU A 1 77 ? -12.322 -0.314 7.955 1.00 75.38 77 LEU A C 1
ATOM 629 O O . LEU A 1 77 ? -12.080 0.766 8.481 1.00 75.38 77 LEU A O 1
ATOM 633 N N . TYR A 1 78 ? -11.690 -1.442 8.307 1.00 80.62 78 TYR A N 1
ATOM 634 C CA . TYR A 1 78 ? -10.647 -1.545 9.324 1.00 80.62 78 TYR A CA 1
ATOM 635 C C . TYR A 1 78 ? -9.493 -2.452 8.880 1.00 80.62 78 TYR A C 1
ATOM 637 O O . TYR A 1 78 ? -9.724 -3.565 8.412 1.00 80.62 78 TYR A O 1
ATOM 645 N N . LEU A 1 79 ? -8.249 -2.011 9.097 1.00 86.44 79 LEU A N 1
ATOM 646 C CA . LEU A 1 79 ? -7.043 -2.769 8.739 1.00 86.44 79 LEU A CA 1
ATOM 647 C C . LEU A 1 79 ? -6.456 -3.494 9.958 1.00 86.44 79 LEU A C 1
ATOM 649 O O . LEU A 1 79 ? -6.213 -2.905 11.008 1.00 86.44 79 LEU A O 1
ATOM 653 N N . THR A 1 80 ? -6.183 -4.785 9.812 1.00 88.62 80 THR A N 1
ATOM 654 C CA . THR A 1 80 ? -5.496 -5.593 10.839 1.00 88.62 80 THR A CA 1
ATOM 655 C C . THR A 1 80 ? -3.976 -5.367 10.850 1.00 88.62 80 THR A C 1
ATOM 657 O O . THR A 1 80 ? -3.404 -4.898 9.873 1.00 88.62 80 THR A O 1
ATOM 660 N N . ASN A 1 81 ? -3.271 -5.821 11.895 1.00 87.62 81 ASN A N 1
ATOM 661 C CA . ASN A 1 81 ? -1.797 -5.756 11.951 1.00 87.62 81 ASN A CA 1
ATOM 662 C C . ASN A 1 81 ? -1.108 -6.392 10.734 1.00 87.62 81 ASN A C 1
ATOM 664 O O . ASN A 1 81 ? -0.212 -5.787 10.162 1.00 87.62 81 ASN A O 1
ATOM 668 N N . LYS A 1 82 ? -1.608 -7.544 10.267 1.00 92.06 82 LYS A N 1
ATOM 669 C CA . LYS A 1 82 ? -1.103 -8.200 9.049 1.00 92.06 82 LYS A CA 1
ATOM 670 C C . LYS A 1 82 ? -1.148 -7.294 7.809 1.00 92.06 82 LYS A C 1
ATOM 672 O O . LYS A 1 82 ? -0.253 -7.356 6.979 1.00 92.06 82 LYS A O 1
ATOM 677 N N . HIS A 1 83 ? -2.167 -6.441 7.696 1.00 92.94 83 HIS A N 1
ATOM 678 C CA . HIS A 1 83 ? -2.263 -5.468 6.610 1.00 92.94 83 HIS A CA 1
ATOM 679 C C . HIS A 1 83 ? -1.195 -4.383 6.722 1.00 92.94 83 HIS A C 1
ATOM 681 O O . HIS A 1 83 ? -0.596 -4.005 5.720 1.00 92.94 83 HIS A O 1
ATOM 687 N N . PHE A 1 84 ? -0.944 -3.884 7.934 1.00 91.94 84 PHE A N 1
ATOM 688 C CA . PHE A 1 84 ? 0.116 -2.905 8.164 1.00 91.94 84 PHE A CA 1
ATOM 689 C C . PHE A 1 84 ? 1.500 -3.489 7.865 1.00 91.94 84 PHE A C 1
ATOM 691 O O . PHE A 1 84 ? 2.287 -2.834 7.186 1.00 91.94 84 PHE A O 1
ATOM 698 N N . ASP A 1 85 ? 1.759 -4.730 8.284 1.00 91.88 85 ASP A N 1
ATOM 699 C CA . ASP A 1 85 ? 3.017 -5.424 7.995 1.00 91.88 85 ASP A CA 1
ATOM 700 C C . ASP A 1 85 ? 3.238 -5.579 6.476 1.00 91.88 85 ASP A C 1
ATOM 702 O O . ASP A 1 85 ? 4.331 -5.310 5.971 1.00 91.88 85 ASP A O 1
ATOM 706 N N . ASP A 1 86 ? 2.192 -5.935 5.724 1.00 94.12 86 ASP A N 1
ATOM 707 C CA . ASP A 1 86 ? 2.259 -6.056 4.263 1.00 94.12 86 ASP A CA 1
ATOM 708 C C . ASP A 1 86 ? 2.478 -4.702 3.565 1.00 94.12 86 ASP A C 1
ATOM 710 O O . ASP A 1 86 ? 3.241 -4.608 2.599 1.00 94.12 86 ASP A O 1
ATOM 714 N N . LEU A 1 87 ? 1.863 -3.626 4.065 1.00 93.31 87 LEU A N 1
ATOM 715 C CA . LEU A 1 87 ? 2.088 -2.272 3.550 1.00 93.31 87 LEU A CA 1
ATOM 716 C C . LEU A 1 87 ? 3.518 -1.780 3.827 1.00 93.31 87 LEU A C 1
ATOM 718 O O . LEU A 1 87 ? 4.111 -1.118 2.972 1.00 93.31 87 LEU A O 1
ATOM 722 N N . ASP A 1 88 ? 4.096 -2.128 4.978 1.00 91.38 88 ASP A N 1
ATOM 723 C CA . ASP A 1 88 ? 5.499 -1.836 5.291 1.00 91.38 88 ASP A CA 1
ATOM 724 C C . ASP A 1 88 ? 6.458 -2.604 4.373 1.00 91.38 88 ASP A C 1
ATOM 726 O O . ASP A 1 88 ? 7.478 -2.060 3.936 1.00 91.38 88 ASP A O 1
ATOM 730 N N . ILE A 1 89 ? 6.130 -3.854 4.029 1.00 92.56 89 ILE A N 1
ATOM 731 C CA . ILE A 1 89 ? 6.864 -4.625 3.019 1.00 92.56 89 ILE A CA 1
ATOM 732 C C . ILE A 1 89 ? 6.829 -3.899 1.668 1.00 92.56 89 ILE A C 1
ATOM 734 O O . ILE A 1 89 ? 7.886 -3.682 1.073 1.00 92.56 89 ILE A O 1
ATOM 738 N N . LEU A 1 90 ? 5.650 -3.477 1.197 1.00 92.81 90 LEU A N 1
ATOM 739 C CA . LEU A 1 90 ? 5.516 -2.750 -0.072 1.00 92.81 90 LEU A CA 1
ATOM 740 C C . LEU A 1 90 ? 6.326 -1.454 -0.080 1.00 92.81 90 LEU A C 1
ATOM 742 O O . LEU A 1 90 ? 7.072 -1.192 -1.022 1.00 92.81 90 LEU A O 1
ATOM 746 N N . LYS A 1 91 ? 6.239 -0.671 0.996 1.00 91.56 91 LYS A N 1
ATOM 747 C CA . LYS A 1 91 ? 6.993 0.575 1.153 1.00 91.56 91 LYS A CA 1
ATOM 748 C C . LYS A 1 91 ? 8.505 0.350 1.031 1.00 91.56 91 LYS A C 1
ATOM 750 O O . LYS A 1 91 ? 9.179 1.124 0.350 1.00 91.56 91 LYS A O 1
ATOM 755 N N . LYS A 1 92 ? 9.023 -0.745 1.606 1.00 90.50 92 LYS A N 1
ATOM 756 C CA . LYS A 1 92 ? 10.433 -1.158 1.479 1.00 90.50 92 LYS A CA 1
ATOM 757 C C . LYS A 1 92 ? 10.796 -1.593 0.058 1.00 90.50 92 LYS A C 1
ATOM 759 O O . LYS A 1 92 ? 11.835 -1.169 -0.439 1.00 90.50 92 LYS A O 1
ATOM 764 N N . ILE A 1 93 ? 9.958 -2.394 -0.609 1.00 90.81 93 ILE A N 1
ATOM 765 C CA . ILE A 1 93 ? 10.182 -2.816 -2.009 1.00 90.81 93 ILE A CA 1
ATOM 766 C C . ILE A 1 93 ? 10.238 -1.596 -2.937 1.00 90.81 93 ILE A C 1
ATOM 768 O O . ILE A 1 93 ? 11.106 -1.502 -3.799 1.00 90.81 93 ILE A O 1
ATOM 772 N N . PHE A 1 94 ? 9.347 -0.630 -2.724 1.00 91.06 94 PHE A N 1
ATOM 773 C CA . PHE A 1 94 ? 9.280 0.615 -3.491 1.00 91.06 94 PHE A CA 1
ATOM 774 C C . PHE A 1 94 ? 10.342 1.652 -3.079 1.00 91.06 94 PHE A C 1
ATOM 776 O O . PHE A 1 94 ? 10.454 2.726 -3.680 1.00 91.06 94 PHE A O 1
ATOM 783 N N . GLN A 1 95 ? 11.121 1.346 -2.036 1.00 90.06 95 GLN A N 1
ATOM 784 C CA . GLN A 1 95 ? 12.121 2.215 -1.418 1.00 90.06 95 GLN A CA 1
ATOM 785 C C . GLN A 1 95 ? 11.575 3.583 -0.968 1.00 90.06 95 GLN A C 1
ATOM 787 O O . GLN A 1 95 ? 12.332 4.548 -0.912 1.00 90.06 95 GLN A O 1
ATOM 792 N N . ILE A 1 96 ? 10.270 3.717 -0.719 1.00 89.62 96 ILE A N 1
ATOM 793 C CA . ILE A 1 96 ? 9.635 5.003 -0.391 1.00 89.62 96 ILE A CA 1
ATOM 794 C C . ILE A 1 96 ? 10.023 5.407 1.029 1.00 89.62 96 ILE A C 1
ATOM 796 O O . ILE A 1 96 ? 9.804 4.639 1.968 1.00 89.62 96 ILE A O 1
ATOM 800 N N . ASN A 1 97 ? 10.550 6.620 1.192 1.00 87.00 97 ASN A N 1
ATOM 801 C CA . ASN A 1 97 ? 10.747 7.199 2.518 1.00 87.00 97 ASN A CA 1
ATOM 802 C C . ASN A 1 97 ? 9.567 8.101 2.927 1.00 87.00 97 ASN A C 1
ATOM 804 O O . ASN A 1 97 ? 8.746 8.513 2.106 1.00 87.00 97 ASN A O 1
ATOM 808 N N . ASP A 1 98 ? 9.477 8.377 4.225 1.00 87.00 98 ASP A N 1
ATOM 809 C CA . ASP A 1 98 ? 8.360 9.107 4.834 1.00 87.00 98 ASP A CA 1
ATOM 810 C C . ASP A 1 98 ? 8.265 10.544 4.321 1.00 87.00 98 ASP A C 1
ATOM 812 O O . ASP A 1 98 ? 7.183 11.011 3.966 1.00 87.00 98 ASP A O 1
ATOM 816 N N . SER A 1 99 ? 9.412 11.214 4.197 1.00 86.00 99 SER A N 1
ATOM 817 C CA . SER A 1 99 ? 9.503 12.589 3.709 1.00 86.00 99 SER A CA 1
ATOM 818 C C . SER A 1 99 ? 8.990 12.726 2.274 1.00 86.00 99 SER A C 1
ATOM 820 O O . SER A 1 99 ? 8.252 13.660 1.976 1.00 86.00 99 SER A O 1
ATOM 822 N N . GLU A 1 100 ? 9.337 11.787 1.389 1.00 85.31 100 GLU A N 1
ATOM 823 C CA . GLU A 1 100 ? 8.839 11.725 0.010 1.00 85.31 100 GLU A CA 1
ATOM 824 C C . GLU A 1 100 ? 7.323 11.528 -0.020 1.00 85.31 100 GLU A C 1
ATOM 826 O O . GLU A 1 100 ? 6.614 12.227 -0.744 1.00 85.31 100 GLU A O 1
ATOM 831 N N . LEU A 1 101 ? 6.824 10.576 0.770 1.00 86.56 101 LEU A N 1
ATOM 832 C CA . LEU A 1 101 ? 5.405 10.251 0.824 1.00 86.56 101 LEU A CA 1
ATOM 833 C C . LEU A 1 101 ? 4.577 11.462 1.272 1.00 86.56 101 LEU A C 1
ATOM 835 O O . LEU A 1 101 ? 3.603 11.818 0.607 1.00 86.56 101 LEU A O 1
ATOM 839 N N . LEU A 1 102 ? 5.003 12.136 2.344 1.00 86.19 102 LEU A N 1
ATOM 840 C CA . LEU A 1 102 ? 4.356 13.355 2.825 1.00 86.19 102 LEU A CA 1
ATOM 841 C C . LEU A 1 102 ? 4.462 14.496 1.815 1.00 86.19 102 LEU A C 1
ATOM 843 O O . LEU A 1 102 ? 3.464 15.159 1.548 1.00 86.19 102 LEU A O 1
ATOM 847 N N . TYR A 1 103 ? 5.637 14.704 1.218 1.00 86.50 103 TYR A N 1
ATOM 848 C CA . TYR A 1 103 ? 5.853 15.778 0.250 1.00 86.50 103 TYR A CA 1
ATOM 849 C C . TYR A 1 103 ? 4.916 15.666 -0.957 1.00 86.50 103 TYR A C 1
ATOM 851 O O . TYR A 1 103 ? 4.336 16.662 -1.383 1.00 86.50 103 TYR A O 1
ATOM 859 N N . TYR A 1 104 ? 4.737 14.459 -1.499 1.00 85.12 104 TYR A N 1
ATOM 860 C CA . TYR A 1 104 ? 3.935 14.277 -2.707 1.00 85.12 104 TYR A CA 1
ATOM 861 C C . TYR A 1 104 ? 2.436 14.150 -2.448 1.00 85.12 104 TYR A C 1
ATOM 863 O O . TYR A 1 104 ? 1.661 14.420 -3.364 1.00 85.12 104 TYR A O 1
ATOM 871 N N . LYS A 1 105 ? 2.021 13.690 -1.261 1.00 89.38 105 LYS A N 1
ATOM 872 C CA . LYS A 1 105 ? 0.655 13.192 -1.034 1.00 89.38 105 LYS A CA 1
ATOM 873 C C . LYS A 1 105 ? 0.033 13.577 0.310 1.00 89.38 105 LYS A C 1
ATOM 875 O O . LYS A 1 105 ? -0.887 12.906 0.771 1.00 89.38 105 LYS A O 1
ATOM 880 N N . ASN A 1 106 ? 0.500 14.661 0.928 1.00 86.88 106 ASN A N 1
ATOM 881 C CA . ASN A 1 106 ? 0.013 15.140 2.228 1.00 86.88 106 ASN A CA 1
ATOM 882 C C . ASN A 1 106 ? -1.522 15.180 2.339 1.00 86.88 106 ASN A C 1
ATOM 884 O O . ASN A 1 106 ? -2.087 14.688 3.313 1.00 86.88 106 ASN A O 1
ATOM 888 N N . ASP A 1 107 ? -2.203 15.743 1.340 1.00 86.56 107 ASP A N 1
ATOM 889 C CA . ASP A 1 107 ? -3.654 15.940 1.405 1.00 86.56 107 ASP A CA 1
ATOM 890 C C . ASP A 1 107 ? -4.423 14.614 1.309 1.00 86.56 107 ASP A C 1
ATOM 892 O O . ASP A 1 107 ? -5.292 14.350 2.136 1.00 86.56 107 ASP A O 1
ATOM 896 N N . GLU A 1 108 ? -4.027 13.715 0.402 1.00 88.12 108 GLU A N 1
ATOM 897 C CA . GLU A 1 108 ? -4.598 12.360 0.307 1.00 88.12 108 GLU A CA 1
ATOM 898 C C . GLU A 1 108 ? -4.356 11.546 1.592 1.00 88.12 108 GLU A C 1
ATOM 900 O O . GLU A 1 108 ? -5.230 10.811 2.055 1.00 88.12 108 GLU A O 1
ATOM 905 N N . ILE A 1 109 ? -3.183 11.703 2.216 1.00 88.12 109 ILE A N 1
ATOM 906 C CA . ILE A 1 109 ? -2.853 11.070 3.501 1.00 88.12 109 ILE A CA 1
ATOM 907 C C . ILE A 1 109 ? -3.777 11.582 4.612 1.00 88.12 109 ILE A C 1
ATOM 909 O O . ILE A 1 109 ? -4.311 10.780 5.386 1.00 88.12 109 ILE A O 1
ATOM 913 N N . LYS A 1 110 ? -4.003 12.899 4.684 1.00 87.38 110 LYS A N 1
ATOM 914 C CA . LYS A 1 110 ? -4.940 13.503 5.642 1.00 87.38 110 LYS A CA 1
ATOM 915 C C . LYS A 1 110 ? -6.361 12.993 5.430 1.00 87.38 110 LYS A C 1
ATOM 917 O O . LYS A 1 110 ? -7.031 12.663 6.406 1.00 87.38 110 LYS A O 1
ATOM 922 N N . GLU A 1 111 ? -6.816 12.877 4.184 1.00 88.56 111 GLU A N 1
ATOM 923 C CA . GLU A 1 111 ? -8.139 12.326 3.878 1.00 88.56 111 GLU A CA 1
ATOM 924 C C . GLU A 1 111 ? -8.295 10.882 4.362 1.00 88.56 111 GLU A C 1
ATOM 926 O O . GLU A 1 111 ? -9.296 10.558 5.005 1.00 88.56 111 GLU A O 1
ATOM 931 N N . ILE A 1 112 ? -7.305 10.023 4.099 1.00 88.88 112 ILE A N 1
ATOM 932 C CA . ILE A 1 112 ? -7.293 8.629 4.565 1.00 88.88 112 ILE A CA 1
ATOM 933 C C . ILE A 1 112 ? -7.427 8.563 6.091 1.00 88.88 112 ILE A C 1
ATOM 935 O O . ILE A 1 112 ? -8.248 7.809 6.618 1.00 88.88 112 ILE A O 1
ATOM 939 N N . ILE A 1 113 ? -6.644 9.373 6.805 1.00 88.00 113 ILE A N 1
ATOM 940 C CA . ILE A 1 113 ? -6.643 9.396 8.271 1.00 88.00 113 ILE A CA 1
ATOM 941 C C . ILE A 1 113 ? -7.971 9.906 8.806 1.00 88.00 113 ILE A C 1
ATOM 943 O O . ILE A 1 113 ? -8.516 9.303 9.725 1.00 88.00 113 ILE A O 1
ATOM 947 N N . ASN A 1 114 ? -8.517 10.972 8.222 1.00 86.56 114 ASN A N 1
ATOM 948 C CA . ASN A 1 114 ? -9.799 11.526 8.641 1.00 86.56 114 ASN A CA 1
ATOM 949 C C . ASN A 1 114 ? -10.934 10.515 8.446 1.00 86.56 114 ASN A C 1
ATOM 951 O O . ASN A 1 114 ? -11.727 10.312 9.364 1.00 86.56 114 ASN A O 1
ATOM 955 N N . LYS A 1 115 ? -10.979 9.820 7.300 1.00 87.50 115 LYS A N 1
ATOM 956 C CA . LYS A 1 115 ? -11.962 8.752 7.045 1.00 87.50 115 LYS A CA 1
ATOM 957 C C . LYS A 1 115 ? -11.881 7.651 8.103 1.00 87.50 115 LYS A C 1
ATOM 959 O O . LYS A 1 115 ? -12.902 7.239 8.647 1.00 87.50 115 LYS A O 1
ATOM 964 N N . GLN A 1 116 ? -10.669 7.211 8.426 1.00 87.56 116 GLN A N 1
ATOM 965 C CA . GLN A 1 116 ? -10.443 6.147 9.401 1.00 87.56 116 GLN A CA 1
ATOM 966 C C . GLN A 1 116 ? -10.714 6.580 10.844 1.00 87.56 116 GLN A C 1
ATOM 968 O O . GLN A 1 116 ? -11.316 5.838 11.614 1.00 87.56 116 GLN A O 1
ATOM 973 N N . MET A 1 117 ? -10.359 7.812 11.198 1.00 86.44 117 MET A N 1
ATOM 974 C CA . MET A 1 117 ? -10.683 8.401 12.492 1.00 86.44 117 MET A CA 1
ATOM 975 C C . MET A 1 117 ? -12.200 8.484 12.697 1.00 86.44 117 MET A C 1
ATOM 977 O O . MET A 1 117 ? -12.697 8.052 13.734 1.00 86.44 117 MET A O 1
ATOM 981 N N . LEU A 1 118 ? -12.945 8.968 11.696 1.00 85.56 118 LEU A N 1
ATOM 982 C CA . LEU A 1 118 ? -14.410 9.012 11.739 1.00 85.56 118 LEU A CA 1
ATOM 983 C C . LEU A 1 118 ? -15.021 7.613 11.858 1.00 85.56 118 LEU A C 1
ATOM 985 O O . LEU A 1 118 ? -15.972 7.427 12.617 1.0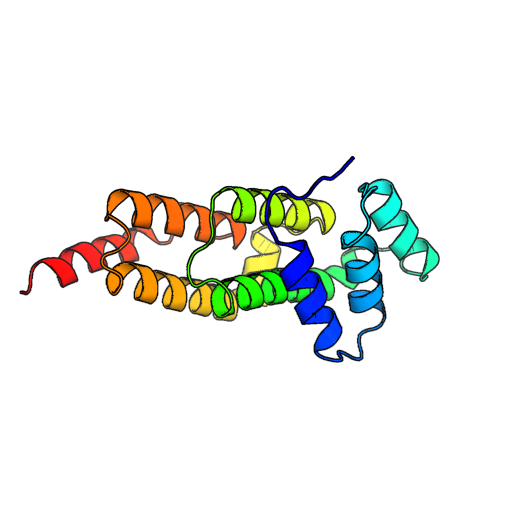0 85.56 118 LEU A O 1
ATOM 989 N N . TYR A 1 119 ? -14.478 6.621 11.148 1.00 86.75 119 TYR A N 1
ATOM 990 C CA . TYR A 1 119 ? -14.922 5.236 11.285 1.00 86.75 119 TYR A CA 1
ATOM 991 C C . TYR A 1 119 ? -14.717 4.713 12.714 1.00 86.75 119 TYR A C 1
ATOM 993 O O . TYR A 1 119 ? -15.659 4.181 13.302 1.00 86.75 119 TYR A O 1
ATOM 1001 N N . CYS A 1 120 ? -13.530 4.908 13.296 1.00 84.94 120 CYS A N 1
ATOM 1002 C CA . CYS A 1 120 ? -13.229 4.473 14.660 1.00 84.94 120 CYS A CA 1
ATOM 1003 C C . CYS A 1 120 ? -14.120 5.147 15.715 1.00 84.94 120 CYS A C 1
ATOM 1005 O O . CYS A 1 120 ? -14.554 4.477 16.644 1.00 84.94 120 CYS A O 1
ATOM 1007 N N . ILE A 1 121 ? -14.423 6.442 15.568 1.00 81.88 121 ILE A N 1
ATOM 1008 C CA . ILE A 1 121 ? -15.299 7.176 16.501 1.00 81.88 121 ILE A CA 1
ATOM 1009 C C . ILE A 1 121 ? -16.740 6.656 16.430 1.00 81.88 121 ILE A C 1
ATOM 1011 O O . ILE A 1 121 ? -17.392 6.473 17.454 1.00 81.88 121 ILE A O 1
ATOM 1015 N N . ASN A 1 122 ? -17.244 6.410 15.219 1.00 82.69 122 ASN A N 1
ATOM 1016 C CA . ASN A 1 122 ? -18.647 6.053 15.011 1.00 82.69 122 ASN A CA 1
ATOM 1017 C C . ASN A 1 122 ? -18.933 4.555 15.207 1.00 82.69 122 ASN A C 1
ATOM 1019 O O . ASN A 1 122 ? -20.093 4.152 15.317 1.00 82.69 122 ASN A O 1
ATOM 1023 N N . THR A 1 123 ? -17.902 3.707 15.240 1.00 79.50 123 THR A N 1
ATOM 1024 C CA . THR A 1 123 ? -18.069 2.260 15.392 1.00 79.50 123 THR A CA 1
ATOM 1025 C C . THR A 1 123 ? -17.972 1.834 16.853 1.00 79.50 123 THR A C 1
ATOM 1027 O O . THR A 1 123 ? -16.951 1.994 17.509 1.00 79.50 123 THR A O 1
ATOM 1030 N N . LYS A 1 124 ? -19.014 1.175 17.370 1.00 72.88 124 LYS A N 1
ATOM 1031 C CA . LYS A 1 124 ? -18.988 0.577 18.721 1.00 72.88 124 LYS A CA 1
ATOM 1032 C C . LYS A 1 124 ? -18.136 -0.698 18.811 1.00 72.88 124 LYS A C 1
ATOM 1034 O O . LYS A 1 124 ? -18.114 -1.349 19.849 1.00 72.88 124 LYS A O 1
ATOM 1039 N N . LYS A 1 125 ? -17.497 -1.106 17.708 1.00 72.12 125 LYS A N 1
ATOM 1040 C CA . LYS A 1 125 ? -16.763 -2.376 17.597 1.00 72.12 125 LYS A CA 1
ATOM 1041 C C . LYS A 1 125 ? -15.332 -2.314 18.128 1.00 72.12 125 LYS A C 1
ATOM 1043 O O . LYS A 1 125 ? -14.734 -3.368 18.297 1.00 72.12 125 LYS A O 1
ATOM 1048 N N . ILE A 1 126 ? -14.782 -1.118 18.331 1.00 76.12 126 ILE A N 1
ATOM 1049 C CA . ILE A 1 126 ? -13.367 -0.917 18.653 1.00 76.12 126 ILE A CA 1
ATOM 1050 C C . ILE A 1 126 ? -13.295 -0.060 19.912 1.00 76.12 126 ILE A C 1
ATOM 1052 O O . ILE A 1 126 ? -13.927 0.992 19.986 1.00 76.12 126 ILE A O 1
ATOM 1056 N N . ASN A 1 127 ? -12.540 -0.505 20.914 1.00 80.31 127 ASN A N 1
ATOM 1057 C CA . ASN A 1 127 ? -12.350 0.294 22.122 1.00 80.31 127 ASN A CA 1
ATOM 1058 C C . ASN A 1 127 ? -11.351 1.447 21.879 1.00 80.31 127 ASN A C 1
ATOM 1060 O O . ASN A 1 127 ? -10.626 1.499 20.881 1.00 80.31 127 ASN A O 1
ATOM 1064 N N . GLN A 1 128 ? -11.303 2.406 22.803 1.00 77.31 128 GLN A N 1
ATOM 1065 C CA . GLN A 1 128 ? -10.477 3.608 22.652 1.00 77.31 128 GLN A CA 1
ATOM 1066 C C . GLN A 1 128 ? -8.968 3.300 22.590 1.00 77.31 128 GLN A C 1
ATOM 1068 O O . GLN A 1 128 ? -8.227 3.939 21.835 1.00 77.31 128 GLN A O 1
ATOM 1073 N N . SER A 1 129 ? -8.505 2.297 23.343 1.00 81.19 129 SER A N 1
ATOM 1074 C CA . SER A 1 129 ? -7.105 1.862 23.314 1.00 81.19 129 SER A CA 1
ATOM 1075 C C . SER A 1 129 ? -6.715 1.255 21.965 1.00 81.19 129 SER A C 1
ATOM 1077 O O . SER A 1 129 ? -5.679 1.614 21.407 1.00 81.19 129 SER A O 1
ATOM 1079 N N . GLU A 1 130 ? -7.564 0.400 21.395 1.00 81.75 130 GLU A N 1
ATOM 1080 C CA . GLU A 1 130 ? -7.358 -0.212 20.080 1.00 81.75 130 GLU A CA 1
ATOM 1081 C C . GLU A 1 130 ? -7.401 0.835 18.971 1.00 81.75 130 GLU A C 1
ATOM 1083 O O . GLU A 1 130 ? -6.542 0.824 18.095 1.00 81.75 130 GLU A O 1
ATOM 1088 N N . THR A 1 131 ? -8.328 1.793 19.057 1.00 83.38 131 THR A N 1
ATOM 1089 C CA . THR A 1 131 ? -8.407 2.935 18.134 1.00 83.38 131 THR A CA 1
ATOM 1090 C C . THR A 1 131 ? -7.100 3.724 18.112 1.00 83.38 131 THR A C 1
ATOM 1092 O O . THR A 1 131 ? -6.581 4.052 17.046 1.00 83.38 131 THR A O 1
ATOM 1095 N N . THR A 1 132 ? -6.527 3.997 19.284 1.00 83.69 132 THR A N 1
ATOM 1096 C CA . THR A 1 132 ? -5.264 4.739 19.390 1.00 83.69 132 THR A CA 1
ATOM 1097 C C . THR A 1 132 ? -4.113 3.967 18.746 1.00 83.69 132 THR A C 1
ATOM 1099 O O . THR A 1 132 ? -3.356 4.530 17.953 1.00 83.69 132 THR A O 1
ATOM 1102 N N . ILE A 1 133 ? -3.996 2.666 19.033 1.00 85.56 133 ILE A N 1
ATOM 1103 C CA . ILE A 1 133 ? -2.964 1.801 18.443 1.00 85.56 133 ILE A CA 1
ATOM 1104 C C . ILE A 1 133 ? -3.130 1.731 16.920 1.00 85.56 133 ILE A C 1
ATOM 1106 O O . ILE A 1 133 ? -2.157 1.910 16.185 1.00 85.56 133 ILE A O 1
ATOM 1110 N N . TYR A 1 134 ? -4.359 1.531 16.447 1.00 87.69 134 TYR A N 1
ATOM 1111 C CA . TYR A 1 134 ? -4.701 1.464 15.032 1.00 87.69 134 TYR A CA 1
ATOM 1112 C C . TYR A 1 134 ? -4.328 2.743 14.282 1.00 87.69 134 TYR A C 1
ATOM 1114 O O . TYR A 1 134 ? -3.586 2.692 13.300 1.00 87.69 134 TYR A O 1
ATOM 1122 N N . LEU A 1 135 ? -4.786 3.902 14.764 1.00 87.50 135 LEU A N 1
ATOM 1123 C CA . LEU A 1 135 ? -4.505 5.185 14.121 1.00 87.50 135 LEU A CA 1
ATOM 1124 C C . LEU A 1 135 ? -3.007 5.500 14.136 1.00 87.50 135 LEU A C 1
ATOM 1126 O O . LEU A 1 135 ? -2.494 6.062 13.171 1.00 87.50 135 LEU A O 1
ATOM 1130 N N . ASN A 1 136 ? -2.285 5.107 15.188 1.00 86.12 136 ASN A N 1
ATOM 1131 C CA . ASN A 1 136 ? -0.834 5.267 15.246 1.00 86.12 136 ASN A CA 1
ATOM 1132 C C . ASN A 1 136 ? -0.116 4.396 14.209 1.00 86.12 136 ASN A C 1
ATOM 1134 O O . ASN A 1 136 ? 0.781 4.887 13.524 1.00 86.12 136 ASN A O 1
ATOM 1138 N N . ARG A 1 137 ? -0.535 3.137 14.039 1.00 87.00 137 ARG A N 1
ATOM 1139 C CA . ARG A 1 137 ? -0.004 2.259 12.986 1.00 87.00 137 ARG A CA 1
ATOM 1140 C C . ARG A 1 137 ? -0.318 2.792 11.592 1.00 87.00 137 ARG A C 1
ATOM 1142 O O . ARG A 1 137 ? 0.573 2.856 10.750 1.00 87.00 137 ARG A O 1
ATOM 1149 N N . LEU A 1 138 ? -1.545 3.253 11.362 1.00 89.44 138 LEU A N 1
ATOM 1150 C CA . LEU A 1 138 ? -1.944 3.853 10.091 1.00 89.44 138 LEU A CA 1
ATOM 1151 C C . LEU A 1 138 ? -1.079 5.074 9.744 1.00 89.44 138 LEU A C 1
ATOM 1153 O O . LEU A 1 138 ? -0.559 5.161 8.631 1.00 89.44 138 LEU A O 1
ATOM 1157 N N . LYS A 1 139 ? -0.869 5.977 10.709 1.00 88.00 139 LYS A N 1
ATOM 1158 C CA . LYS A 1 139 ? -0.003 7.158 10.561 1.00 88.00 139 LYS A CA 1
ATOM 1159 C C . LYS A 1 139 ? 1.434 6.773 10.211 1.00 88.00 139 LYS A C 1
ATOM 1161 O O . LYS A 1 139 ? 1.982 7.321 9.259 1.00 88.00 139 LYS A O 1
ATOM 1166 N N . GLN A 1 140 ? 2.002 5.789 10.908 1.00 86.38 140 GLN A N 1
ATOM 1167 C CA . GLN A 1 140 ? 3.357 5.290 10.655 1.00 86.38 140 GLN A CA 1
ATOM 1168 C C . GLN A 1 140 ? 3.521 4.796 9.208 1.00 86.38 140 GLN A C 1
ATOM 1170 O O . GLN A 1 140 ? 4.436 5.200 8.487 1.00 86.38 140 GLN A O 1
ATOM 1175 N N . VAL A 1 141 ? 2.593 3.965 8.732 1.00 87.38 141 VAL A N 1
ATOM 1176 C CA . VAL A 1 141 ? 2.646 3.430 7.364 1.00 87.38 141 VAL A CA 1
ATOM 1177 C C . VAL A 1 141 ? 2.408 4.534 6.319 1.00 87.38 141 VAL A C 1
ATOM 1179 O O . VAL A 1 141 ? 2.889 4.443 5.184 1.00 87.38 141 VAL A O 1
ATOM 1182 N N . LEU A 1 142 ? 1.696 5.607 6.677 1.00 87.44 142 LEU A N 1
ATOM 1183 C CA . LEU A 1 142 ? 1.511 6.818 5.864 1.00 87.44 142 LEU A CA 1
ATOM 1184 C C . LEU A 1 142 ? 2.665 7.830 5.970 1.00 87.44 142 LEU A C 1
ATOM 1186 O O . LEU A 1 142 ? 2.613 8.863 5.315 1.00 87.44 142 LEU A O 1
ATOM 1190 N N . GLY A 1 143 ? 3.720 7.516 6.723 1.00 83.69 143 GLY A N 1
ATOM 1191 C CA . GLY A 1 143 ? 4.912 8.356 6.833 1.00 83.69 143 GLY A CA 1
ATOM 1192 C C . GLY A 1 143 ? 4.742 9.571 7.739 1.00 83.69 143 GLY A C 1
ATOM 1193 O O . GLY A 1 143 ? 5.576 10.465 7.702 1.00 83.69 143 GLY A O 1
ATOM 1194 N N . LEU A 1 144 ? 3.686 9.623 8.556 1.00 81.75 144 LEU A N 1
ATOM 1195 C CA . LEU A 1 144 ? 3.542 10.682 9.549 1.00 81.75 144 LEU A CA 1
ATOM 1196 C C . LEU A 1 144 ? 4.371 10.362 10.798 1.00 81.75 144 LEU A C 1
ATOM 1198 O O . LEU A 1 144 ? 4.223 9.268 11.358 1.00 81.75 144 LEU A O 1
ATOM 1202 N N . PRO A 1 145 ? 5.192 11.311 11.280 1.00 66.44 145 PRO A N 1
ATOM 1203 C CA . PRO A 1 145 ? 5.936 11.135 12.514 1.00 66.44 145 PRO A CA 1
ATOM 1204 C C . PRO A 1 145 ? 4.979 11.002 13.705 1.00 66.44 145 PRO A C 1
ATOM 1206 O O . PRO A 1 145 ? 3.922 11.634 13.764 1.00 66.44 145 PRO A O 1
ATOM 1209 N N . HIS A 1 146 ? 5.374 10.195 14.693 1.00 56.78 146 HIS A N 1
ATOM 1210 C CA . HIS A 1 146 ? 4.569 9.907 15.886 1.00 56.78 146 HIS A CA 1
ATOM 1211 C C . HIS A 1 146 ? 4.135 11.155 16.681 1.00 56.78 146 HIS A C 1
ATOM 1213 O O . HIS A 1 146 ? 3.182 11.077 17.453 1.00 56.78 146 HIS A O 1
ATOM 1219 N N . THR A 1 147 ? 4.807 12.294 16.511 1.00 50.94 147 THR A N 1
ATOM 1220 C CA . THR A 1 147 ? 4.652 13.492 17.344 1.00 50.94 147 THR A CA 1
ATOM 1221 C C . THR A 1 147 ? 3.624 14.509 16.838 1.00 50.94 147 THR A C 1
ATOM 1223 O O . THR A 1 147 ? 3.091 15.258 17.649 1.00 50.94 147 THR A O 1
ATOM 1226 N N . GLU A 1 148 ? 3.281 14.545 15.546 1.00 47.25 148 GLU A N 1
ATOM 1227 C CA . GLU A 1 148 ? 2.547 15.697 14.979 1.00 47.25 148 GLU A CA 1
ATOM 1228 C C . GLU A 1 148 ? 1.020 15.670 15.162 1.00 47.25 148 GLU A C 1
ATOM 1230 O O . GLU A 1 148 ? 0.364 16.690 14.974 1.00 47.25 148 GLU A O 1
ATOM 1235 N N . TYR A 1 149 ? 0.421 14.550 15.580 1.00 47.16 149 TYR A N 1
ATOM 1236 C CA . TYR A 1 149 ? -1.047 14.426 15.633 1.00 47.16 149 TYR A CA 1
ATOM 1237 C C . TYR A 1 149 ? -1.632 14.017 16.989 1.00 47.16 149 TYR A C 1
ATOM 1239 O O . TYR A 1 149 ? -2.842 13.778 17.068 1.00 47.16 149 TYR A O 1
ATOM 1247 N N . PHE A 1 150 ? -0.844 13.979 18.068 1.00 40.12 150 PHE A N 1
ATOM 1248 C CA . PHE A 1 150 ? -1.401 13.781 19.417 1.00 40.12 150 PHE A CA 1
ATOM 1249 C C . PHE A 1 150 ? -2.442 14.854 19.777 1.00 40.12 150 PHE A C 1
ATOM 1251 O O . PHE A 1 150 ? -3.449 14.526 20.400 1.00 40.12 150 PHE A O 1
ATOM 1258 N N . ASN A 1 151 ? -2.293 16.074 19.247 1.00 42.59 151 ASN A N 1
ATOM 1259 C CA . ASN A 1 151 ? -3.248 17.170 19.444 1.00 42.59 151 ASN A CA 1
ATOM 1260 C C . ASN A 1 151 ? -4.636 16.919 18.819 1.00 42.59 151 ASN A C 1
ATOM 1262 O O . ASN A 1 151 ? -5.612 17.542 19.224 1.00 42.59 151 ASN A O 1
ATOM 1266 N N . SER A 1 152 ? -4.753 16.007 17.846 1.00 44.09 152 SER A N 1
ATOM 1267 C CA . SER A 1 152 ? -6.052 15.656 17.244 1.00 44.09 152 SER A CA 1
ATOM 1268 C C . SER A 1 152 ? -6.800 14.574 18.027 1.00 44.09 152 SER A C 1
ATOM 1270 O O . SER A 1 152 ? -8.026 14.588 18.067 1.00 44.09 152 SER A O 1
ATOM 1272 N N . ILE A 1 153 ? -6.078 13.670 18.701 1.00 44.28 153 ILE A N 1
ATOM 1273 C CA . ILE A 1 153 ? -6.677 12.593 19.505 1.00 44.28 153 ILE A CA 1
ATOM 1274 C C . ILE A 1 153 ? -7.145 13.137 20.862 1.00 44.28 153 ILE A C 1
ATOM 1276 O O . ILE A 1 153 ? -8.198 12.731 21.348 1.00 44.28 153 ILE A O 1
ATOM 1280 N N . SER A 1 154 ? -6.447 14.127 21.430 1.00 41.25 154 SER A N 1
ATOM 1281 C CA . SER A 1 154 ? -6.904 14.857 22.624 1.00 41.25 154 SER A CA 1
ATOM 1282 C C . SER A 1 154 ? -8.211 15.635 22.410 1.00 41.25 154 SER A C 1
ATOM 1284 O O . SER A 1 154 ? -8.924 15.914 23.369 1.00 41.25 154 SER A O 1
ATOM 1286 N N . ASN A 1 155 ? -8.583 15.935 21.161 1.00 43.91 155 ASN A N 1
ATOM 1287 C CA . ASN A 1 155 ? -9.892 16.520 20.848 1.00 43.91 155 ASN A CA 1
ATOM 1288 C C . ASN A 1 155 ? -11.009 15.465 20.751 1.00 43.91 155 ASN A C 1
ATOM 1290 O O . ASN A 1 155 ? -12.177 15.791 20.942 1.00 43.91 155 ASN A O 1
ATOM 1294 N N . ILE A 1 156 ? -10.678 14.188 20.528 1.00 48.84 156 ILE A N 1
ATOM 1295 C CA . ILE A 1 156 ? -11.660 13.089 20.527 1.00 48.84 156 ILE A CA 1
ATOM 1296 C C . ILE A 1 156 ? -12.126 12.776 21.959 1.00 48.84 156 ILE A C 1
ATOM 1298 O O . ILE A 1 156 ? -13.294 12.452 22.174 1.00 48.84 156 ILE A O 1
ATOM 1302 N N . SER A 1 157 ? -11.254 12.943 22.962 1.00 42.03 157 SER A N 1
ATOM 1303 C CA . SER A 1 157 ? -11.663 12.848 24.372 1.00 42.03 157 SER A CA 1
ATOM 1304 C C . SER A 1 157 ? -12.629 13.953 24.807 1.00 42.03 157 SER A C 1
ATOM 1306 O O . SER A 1 157 ? -13.350 13.744 25.769 1.00 42.03 157 SER A O 1
ATOM 1308 N N . LEU A 1 158 ? -12.683 15.091 24.103 1.00 40.12 158 LEU A N 1
ATOM 1309 C CA . LEU A 1 158 ? -13.645 16.166 24.388 1.00 40.12 158 LEU A CA 1
ATOM 1310 C C . LEU A 1 158 ? -15.022 15.898 23.756 1.00 40.12 158 LEU A C 1
ATOM 1312 O O . LEU A 1 158 ? -16.043 16.216 24.356 1.00 40.12 158 LEU A O 1
ATOM 1316 N N . LEU A 1 159 ? -15.062 15.247 22.588 1.00 40.19 159 LEU A N 1
ATOM 1317 C CA . LEU A 1 159 ? -16.308 14.888 21.889 1.00 40.19 159 LEU A CA 1
ATOM 1318 C C . LEU A 1 159 ? -17.047 13.688 22.508 1.00 40.19 159 LEU A C 1
ATOM 1320 O O . LEU A 1 159 ? -18.208 13.456 22.190 1.00 40.19 159 LEU A O 1
ATOM 1324 N N . SER A 1 160 ? -16.389 12.915 23.374 1.00 39.53 160 SER A N 1
ATOM 1325 C CA . SER A 1 160 ? -16.988 11.768 24.081 1.00 39.53 160 SER A CA 1
ATOM 1326 C C . SER A 1 160 ? -17.504 12.107 25.485 1.00 39.53 160 SER A C 1
ATOM 1328 O O . SER A 1 160 ? -18.105 11.253 26.130 1.00 39.53 160 SER A O 1
ATOM 1330 N N . THR A 1 161 ? -17.304 13.345 25.948 1.00 37.47 161 THR A N 1
ATOM 1331 C CA . THR A 1 161 ? -17.787 13.854 27.247 1.00 37.47 161 THR A CA 1
ATOM 1332 C C . THR A 1 161 ? -19.042 14.726 27.157 1.00 37.47 161 THR A C 1
ATOM 1334 O O . THR A 1 161 ? -19.534 15.170 28.189 1.00 37.47 161 THR A O 1
ATOM 1337 N N . GLU A 1 162 ? -19.586 14.949 25.959 1.00 35.59 162 GLU A N 1
ATOM 1338 C CA . GLU A 1 162 ? -20.856 15.657 25.750 1.00 35.59 162 GLU A CA 1
ATOM 1339 C C . GLU A 1 162 ? -21.939 14.705 25.208 1.00 35.59 162 GLU A C 1
ATOM 1341 O O . GLU A 1 162 ? -22.397 14.853 24.077 1.00 35.59 162 GLU A O 1
ATOM 1346 N N . VAL A 1 163 ? -22.336 13.707 26.010 1.00 36.03 163 VAL A N 1
ATOM 1347 C CA . VAL A 1 163 ? -23.649 13.030 25.923 1.00 36.03 163 VAL A CA 1
ATOM 1348 C C . VAL A 1 163 ? -24.140 12.717 27.329 1.0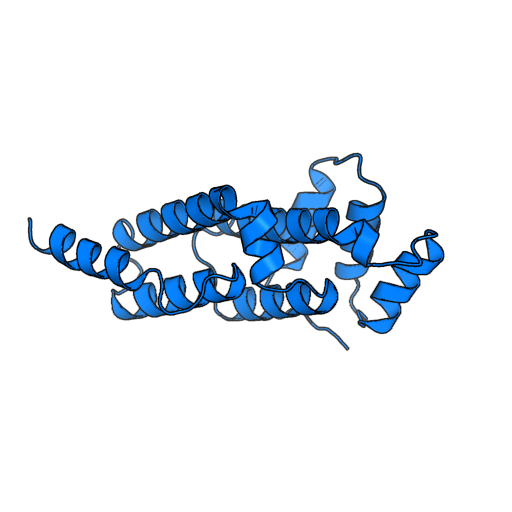0 36.03 163 VAL A C 1
ATOM 1350 O O . VAL A 1 163 ? -23.355 12.115 28.095 1.00 36.03 163 VAL A O 1
#

Foldseek 3Di:
DDDQPDVLLVLLVVVVVVDDPPPVLNLLSVQVNDPDDDLVVSQVSCVVVVRPDLVVCLVVLLVSLLSSLVSCCVVPVADDPSRLVNLVVSCVSSVPALVSLCVVQVPSLVVSLVSSLVVQLPDPPADLVRSVVRSQSSCVSSSHDSPDCPVVSVVSVVVVPPD

pLDDT: mean 81.66, std 14.57, range [35.59, 94.12]

Organism: NCBI:txid702745

Secondary structure (DSSP, 8-state):
-B---SSHHHHHHHHHHT----HHHHHHHHHHHSSSB-HHHHHHHHHTTT---GGGGHHHHHHHHHHHHHHHHHHSSS--HHHHHHHHHHHHHTT--HHHHHHHHHHHHHHHHHHHHHHHHH-TTS-HHHHHHHHHHHHHHTT--TTTTHHHHHHHHHHTS--

Radius of gyration: 17.08 Å; chains: 1; bounding box: 41×34×47 Å